Protein AF-A0A1X6NSR8-F1 (afdb_monomer_lite)

pLDDT: mean 77.4, std 18.25, range [34.88, 95.62]

Secondary structure (DSSP, 8-state):
----------TT--------GGGGTT--GGG-GGG---HHHHHHHHHHHHHHHHHHS-TTS-GGGS-HHHHHHHHHHHHHH-GGGGGSGGGHHHHHHHHHHHHHHHHHHHHHHHHHHHHHHHHHHHHHHHHHHHHHHHHHHHHHHHHHHHHHHHHHHHT--

Radius of gyration: 35.88 Å; chains: 1; bounding box: 73×30×136 Å

Structure (mmCIF, N/CA/C/O backbone):
data_AF-A0A1X6NSR8-F1
#
_entry.id   AF-A0A1X6NSR8-F1
#
loop_
_atom_site.group_PDB
_atom_site.id
_atom_site.type_symbol
_atom_site.label_atom_id
_atom_site.label_alt_id
_atom_site.label_comp_id
_atom_site.label_asym_id
_atom_site.label_entity_id
_atom_site.label_seq_id
_atom_site.pdbx_PDB_ins_code
_atom_site.Cartn_x
_atom_site.Cartn_y
_atom_site.Cartn_z
_atom_site.occupancy
_atom_site.B_iso_or_equiv
_atom_site.auth_seq_id
_atom_site.auth_comp_id
_atom_site.auth_asym_id
_atom_site.auth_atom_id
_atom_site.pdbx_PDB_model_num
ATOM 1 N N . MET A 1 1 ? -23.688 21.607 62.215 1.00 38.31 1 MET A N 1
ATOM 2 C CA . MET A 1 1 ? -23.676 20.188 61.795 1.00 38.31 1 MET A CA 1
ATOM 3 C C . MET A 1 1 ? -23.751 20.220 60.268 1.00 38.31 1 MET A C 1
ATOM 5 O O . MET A 1 1 ? -24.708 20.807 59.789 1.00 38.31 1 MET A O 1
ATOM 9 N N . VAL A 1 2 ? -22.688 19.951 59.486 1.00 43.34 2 VAL A N 1
ATOM 10 C CA . VAL A 1 2 ? -21.966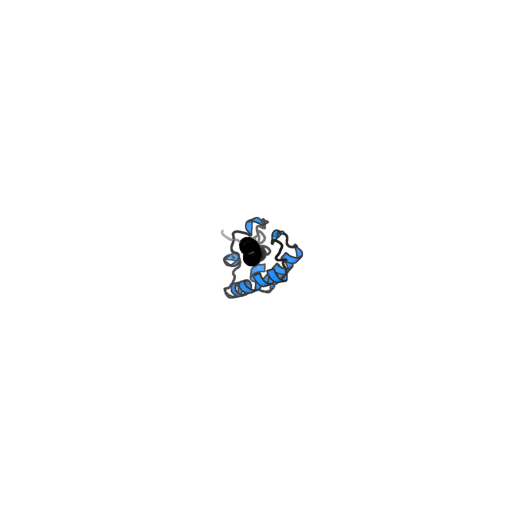 18.657 59.316 1.00 43.34 2 VAL A CA 1
ATOM 11 C C . VAL A 1 2 ? -23.009 17.604 58.890 1.00 43.34 2 VAL A C 1
ATOM 13 O O . VAL A 1 2 ? -23.914 17.370 59.681 1.00 43.34 2 VAL A O 1
ATOM 16 N N . ASP A 1 3 ? -23.045 16.988 57.703 1.00 38.78 3 ASP A N 1
ATOM 17 C CA . ASP A 1 3 ? -22.048 16.741 56.650 1.00 38.78 3 ASP A CA 1
ATOM 18 C C . ASP A 1 3 ? -22.717 16.169 55.369 1.00 38.78 3 ASP A C 1
ATOM 20 O O . ASP A 1 3 ? -23.846 15.691 55.431 1.00 38.78 3 ASP A O 1
ATOM 24 N N . ALA A 1 4 ? -21.935 16.153 54.273 1.00 44.69 4 ALA A N 1
ATOM 25 C CA . ALA A 1 4 ? -21.822 15.128 53.205 1.00 44.69 4 ALA A CA 1
ATOM 26 C C . ALA A 1 4 ? -23.043 14.788 52.304 1.00 44.69 4 ALA A C 1
ATOM 28 O O . ALA A 1 4 ? -24.069 14.314 52.765 1.00 44.69 4 ALA A O 1
ATOM 29 N N . ASN A 1 5 ? -23.011 15.060 50.989 1.00 43.47 5 ASN A N 1
ATOM 30 C CA . ASN A 1 5 ? -22.231 14.420 49.902 1.00 43.47 5 ASN A CA 1
ATOM 31 C C . ASN A 1 5 ? -22.894 13.146 49.336 1.00 43.47 5 ASN A C 1
ATOM 33 O O . ASN A 1 5 ? -22.962 12.142 50.033 1.00 43.47 5 ASN A O 1
ATOM 37 N N . ALA A 1 6 ? -23.272 13.176 48.051 1.00 40.41 6 ALA A N 1
ATOM 38 C CA . ALA A 1 6 ? -23.008 12.098 47.088 1.00 40.41 6 ALA A CA 1
ATOM 39 C C . ALA A 1 6 ? -23.461 12.509 45.674 1.00 40.41 6 ALA A C 1
ATOM 41 O O . ALA A 1 6 ? -24.634 12.424 45.330 1.00 40.41 6 ALA A O 1
ATOM 42 N N . ASN A 1 7 ? -22.490 12.966 44.882 1.00 43.22 7 ASN A N 1
ATOM 43 C CA . ASN A 1 7 ? -22.248 12.553 43.497 1.00 43.22 7 ASN A CA 1
ATOM 44 C C . ASN A 1 7 ? -23.451 12.078 42.668 1.00 43.22 7 ASN A C 1
ATOM 46 O O . ASN A 1 7 ? -23.770 10.892 42.676 1.00 43.22 7 ASN A O 1
ATOM 50 N N . ASP A 1 8 ? -23.941 12.955 41.793 1.00 38.03 8 ASP A N 1
ATOM 51 C CA . ASP A 1 8 ? -24.417 12.516 40.483 1.00 38.03 8 ASP A CA 1
ATOM 52 C C . ASP A 1 8 ? -23.350 12.911 39.454 1.00 38.03 8 ASP A C 1
ATOM 54 O O . ASP A 1 8 ? -23.309 14.019 38.913 1.00 38.03 8 ASP A O 1
ATOM 58 N N . VAL A 1 9 ? -22.366 12.022 39.296 1.00 41.62 9 VAL A N 1
ATOM 59 C CA . VAL A 1 9 ? -21.335 12.135 38.265 1.00 41.62 9 VAL A CA 1
ATOM 60 C C . VAL A 1 9 ? -22.036 11.906 36.934 1.00 41.62 9 VAL A C 1
ATOM 62 O O . VAL A 1 9 ? -22.338 10.776 36.560 1.00 41.62 9 VAL A O 1
ATOM 65 N N . ASN A 1 10 ? -22.298 13.002 36.227 1.00 38.25 10 ASN A N 1
ATOM 66 C CA . ASN A 1 10 ? -22.758 13.004 34.848 1.00 38.25 10 ASN A CA 1
ATOM 67 C C . ASN A 1 10 ? -21.732 12.267 33.963 1.00 38.25 10 ASN A C 1
ATOM 69 O O . ASN A 1 10 ? -20.770 12.855 33.468 1.00 38.25 10 ASN A O 1
ATOM 73 N N . ALA A 1 11 ? -21.942 10.964 33.785 1.00 40.12 11 ALA A N 1
ATOM 74 C CA . ALA A 1 11 ? -21.094 10.049 33.026 1.00 40.12 11 ALA A CA 1
ATOM 75 C C . ALA A 1 11 ? -21.185 10.229 31.497 1.00 40.12 11 ALA A C 1
ATOM 77 O O . ALA A 1 11 ? -20.728 9.366 30.755 1.00 40.12 11 ALA A O 1
ATOM 78 N N . ASN A 1 12 ? -21.748 11.339 31.009 1.00 38.78 12 ASN A N 1
ATOM 79 C CA . ASN A 1 12 ? -21.999 11.548 29.581 1.00 38.78 12 ASN A CA 1
ATOM 80 C C . ASN A 1 12 ? -21.182 12.674 28.944 1.00 38.78 12 ASN A C 1
ATOM 82 O O . ASN A 1 12 ? -21.456 13.043 27.805 1.00 38.78 12 ASN A O 1
ATOM 86 N N . ASN A 1 13 ? -20.144 13.193 29.605 1.00 36.25 13 ASN A N 1
ATOM 87 C CA . ASN A 1 13 ? -19.233 14.139 28.958 1.00 36.25 13 ASN A CA 1
ATOM 88 C C . ASN A 1 13 ? -18.067 13.423 28.256 1.00 36.25 13 ASN A C 1
ATOM 90 O O . ASN A 1 13 ? -16.895 13.694 28.516 1.00 36.25 13 ASN A O 1
ATOM 94 N N . VAL A 1 14 ? -18.389 12.482 27.364 1.00 42.56 14 VAL A N 1
ATOM 95 C CA . VAL A 1 14 ? -17.459 12.112 26.295 1.00 42.56 14 VAL A CA 1
ATOM 96 C C . VAL A 1 14 ? -17.573 13.244 25.283 1.00 42.56 14 VAL A C 1
ATOM 98 O O . VAL A 1 14 ? -18.547 13.323 24.539 1.00 42.56 14 VAL A O 1
ATOM 101 N N . ASN A 1 15 ? -16.630 14.184 25.334 1.00 34.88 15 ASN A N 1
ATOM 102 C CA . ASN A 1 15 ? -16.489 15.249 24.346 1.00 34.88 15 ASN A CA 1
ATOM 103 C C . ASN A 1 15 ? -16.251 14.609 22.970 1.00 34.88 15 ASN A C 1
ATOM 105 O O . ASN A 1 15 ? -15.116 14.366 22.576 1.00 34.88 15 ASN A O 1
ATOM 109 N N . ILE A 1 16 ? -17.327 14.310 22.242 1.00 41.81 16 ILE A N 1
ATOM 110 C CA . ILE A 1 16 ? -17.269 13.821 20.866 1.00 41.81 16 ILE A CA 1
ATOM 111 C C . ILE A 1 16 ? -16.853 15.007 19.995 1.00 41.81 16 ILE A C 1
ATOM 113 O O . ILE A 1 16 ? -17.683 15.799 19.548 1.00 41.81 16 ILE A O 1
ATOM 117 N N . VAL A 1 17 ? -15.549 15.151 19.771 1.00 38.47 17 VAL A N 1
ATOM 118 C CA . VAL A 1 17 ? -15.018 16.083 18.776 1.00 38.47 17 VAL A CA 1
ATOM 119 C C . VAL A 1 17 ? -14.880 15.324 17.455 1.00 38.47 17 VAL A C 1
ATOM 121 O O . VAL A 1 17 ? -14.137 14.343 17.395 1.00 38.47 17 VAL A O 1
ATOM 124 N N . PRO A 1 18 ? -15.552 15.738 16.366 1.00 41.50 18 PRO A N 1
ATOM 125 C CA . PRO A 1 18 ? -15.342 15.127 15.061 1.00 41.50 18 PRO A CA 1
ATOM 126 C C . PRO A 1 18 ? -13.924 15.461 14.570 1.00 41.50 18 PRO A C 1
ATOM 128 O O . PRO A 1 18 ? -13.664 16.559 14.076 1.00 41.50 18 PRO A O 1
ATOM 131 N N . ARG A 1 19 ? -12.980 14.523 14.732 1.00 53.59 19 ARG A N 1
ATOM 132 C CA . ARG A 1 19 ? -11.604 14.676 14.234 1.00 53.59 19 ARG A CA 1
ATOM 133 C C . ARG A 1 19 ? -11.594 14.572 12.709 1.00 53.59 19 ARG A C 1
ATOM 135 O O . ARG A 1 19 ? -12.075 13.606 12.119 1.00 53.59 19 ARG A O 1
ATOM 142 N N . THR A 1 20 ? -11.057 15.597 12.055 1.00 51.50 20 THR A N 1
ATOM 143 C CA . THR A 1 20 ? -10.921 15.669 10.596 1.00 51.50 20 THR A CA 1
ATOM 144 C C . THR A 1 20 ? -9.866 14.682 10.090 1.00 51.50 20 THR A C 1
ATOM 146 O O . THR A 1 20 ? -8.852 14.452 10.742 1.00 51.50 20 THR A O 1
ATOM 149 N N . HIS A 1 21 ? -10.057 14.145 8.877 1.00 51.69 21 HIS A N 1
ATOM 150 C CA . HIS A 1 21 ? -9.121 13.217 8.213 1.00 51.69 21 HIS A CA 1
ATOM 151 C C . HIS A 1 21 ? -7.661 13.712 8.138 1.00 51.69 21 HIS A C 1
ATOM 153 O O . HIS A 1 21 ? -6.759 12.897 7.966 1.00 51.69 21 HIS A O 1
ATOM 159 N N . ALA A 1 22 ? -7.426 15.021 8.275 1.00 47.66 22 ALA A N 1
ATOM 160 C CA . ALA A 1 22 ? -6.095 15.619 8.347 1.00 47.66 22 ALA A CA 1
ATOM 161 C C . ALA A 1 22 ? -5.304 15.209 9.604 1.00 47.66 22 ALA A C 1
ATOM 163 O O . ALA A 1 22 ? -4.085 15.244 9.577 1.00 47.66 22 ALA A O 1
ATOM 164 N N . GLN A 1 23 ? -5.966 14.787 10.686 1.00 52.56 23 GLN A N 1
ATOM 165 C CA . GLN A 1 23 ? -5.287 14.337 11.910 1.00 52.56 23 GLN A CA 1
ATOM 166 C C . GLN A 1 23 ? -4.775 12.889 11.826 1.00 52.56 23 GLN A C 1
ATOM 168 O O . GLN A 1 23 ? -4.084 12.430 12.728 1.00 52.56 23 GLN A O 1
ATOM 173 N N . LEU A 1 24 ? -5.081 12.160 10.745 1.00 59.09 24 LEU A N 1
ATOM 174 C CA . LEU A 1 24 ? -4.700 10.751 10.600 1.00 59.09 24 LEU A CA 1
ATOM 175 C C . LEU A 1 24 ? -3.228 10.543 10.186 1.00 59.09 24 LEU A C 1
ATOM 177 O O . LEU A 1 24 ? -2.780 9.400 10.103 1.00 59.09 24 LEU A O 1
ATOM 181 N N . THR A 1 25 ? -2.491 11.613 9.867 1.00 56.78 25 THR A N 1
ATOM 182 C CA . THR A 1 25 ? -1.151 11.535 9.260 1.00 56.78 25 THR A CA 1
ATOM 183 C C . THR A 1 25 ? 0.008 11.523 10.254 1.00 56.78 25 THR A C 1
ATOM 185 O O . THR A 1 25 ? 1.007 10.868 9.967 1.00 56.78 25 THR A O 1
ATOM 188 N N . ASP A 1 26 ? -0.114 12.175 11.414 1.00 60.06 26 ASP A N 1
ATOM 189 C CA . ASP A 1 26 ? 1.052 12.454 12.275 1.00 60.06 26 ASP A CA 1
ATOM 190 C C . ASP A 1 26 ? 1.077 11.665 13.597 1.00 60.06 26 ASP A C 1
ATOM 192 O O . ASP A 1 26 ? 2.133 11.514 14.213 1.00 60.06 26 ASP A O 1
ATOM 196 N N . GLU A 1 27 ? -0.052 11.096 14.026 1.00 64.38 27 GLU A N 1
ATOM 197 C CA . GLU A 1 27 ? -0.116 10.273 15.239 1.00 64.38 27 GLU A CA 1
ATOM 198 C C . GLU A 1 27 ? 0.125 8.792 14.913 1.00 64.38 27 GLU A C 1
ATOM 200 O O . GLU A 1 27 ? -0.550 8.206 14.064 1.00 64.38 27 GLU A O 1
ATOM 205 N N . LYS A 1 28 ? 1.072 8.155 15.616 1.00 71.50 28 LYS A N 1
ATOM 206 C CA . LYS A 1 28 ? 1.293 6.705 15.544 1.00 71.50 28 LYS A CA 1
ATOM 207 C C . LYS A 1 28 ? 0.290 5.980 16.446 1.00 71.50 28 LYS A C 1
ATOM 209 O O . LYS A 1 28 ? 0.466 5.988 17.666 1.00 71.50 28 LYS A O 1
ATOM 214 N N . PRO A 1 29 ? -0.718 5.283 15.892 1.00 71.62 29 PRO A N 1
ATOM 215 C CA . PRO A 1 29 ? -1.805 4.745 16.705 1.00 71.62 29 PRO A CA 1
ATOM 216 C C . PRO A 1 29 ? -1.308 3.692 17.698 1.00 71.62 29 PRO A C 1
ATOM 218 O O . PRO A 1 29 ? -1.687 3.720 18.860 1.00 71.62 29 PRO A O 1
ATOM 221 N N . CYS A 1 30 ? -0.379 2.824 17.284 1.00 69.44 30 CYS A N 1
ATOM 222 C CA . CYS A 1 30 ? 0.139 1.748 18.133 1.00 69.44 30 CYS A CA 1
ATOM 223 C C . CYS A 1 30 ? 0.950 2.219 19.352 1.00 69.44 30 CYS A C 1
ATOM 225 O O . CYS A 1 30 ? 1.170 1.434 20.266 1.00 69.44 30 CYS A O 1
ATOM 227 N N . GLU A 1 31 ? 1.410 3.471 19.358 1.00 71.56 31 GLU A N 1
ATOM 228 C CA . GLU A 1 31 ? 2.162 4.066 20.471 1.00 71.56 31 GLU A CA 1
ATOM 229 C C . GLU A 1 31 ? 1.241 4.880 21.402 1.00 71.56 31 GLU A C 1
ATOM 231 O O . GLU A 1 31 ? 1.692 5.397 22.421 1.00 71.56 31 GLU A O 1
ATOM 236 N N . CYS A 1 32 ? -0.057 4.981 21.081 1.00 73.25 32 CYS A N 1
ATOM 237 C CA . CYS A 1 32 ? -1.025 5.740 21.860 1.00 73.25 32 CYS A CA 1
ATOM 238 C C . CYS A 1 32 ? -1.368 5.011 23.177 1.00 73.25 32 CYS A C 1
ATOM 240 O O . CYS A 1 32 ? -1.983 3.938 23.139 1.00 73.25 32 CYS A O 1
ATOM 242 N N . PRO A 1 33 ? -1.076 5.604 24.354 1.00 69.06 33 PRO A N 1
ATOM 243 C CA . PRO A 1 33 ? -1.374 4.983 25.649 1.00 69.06 33 PRO A CA 1
ATOM 244 C C . PRO A 1 33 ? -2.870 4.718 25.873 1.00 69.06 33 PRO A C 1
ATOM 246 O O . PRO A 1 33 ? -3.238 3.829 26.641 1.00 69.06 33 PRO A O 1
ATOM 249 N N . LEU A 1 34 ? -3.739 5.471 25.189 1.00 72.12 34 LEU A N 1
ATOM 250 C CA . LEU A 1 34 ? -5.195 5.354 25.296 1.00 72.12 34 LEU A CA 1
ATOM 251 C C . LEU A 1 34 ? -5.733 4.052 24.696 1.00 72.12 34 LEU A C 1
ATOM 253 O O . LEU A 1 34 ? -6.750 3.552 25.166 1.00 72.12 34 LEU A O 1
ATOM 257 N N . LEU A 1 35 ? -5.044 3.477 23.706 1.00 74.12 35 LEU A N 1
ATOM 258 C CA . LEU A 1 35 ? -5.463 2.217 23.085 1.00 74.12 35 LEU A CA 1
ATOM 259 C C . LEU A 1 35 ? -5.129 0.993 23.944 1.00 74.12 35 LEU A C 1
ATOM 261 O O . LEU A 1 35 ? -5.623 -0.092 23.654 1.00 74.12 35 LEU A O 1
ATOM 265 N N . ARG A 1 36 ? -4.290 1.157 24.982 1.00 79.38 36 ARG A N 1
ATOM 266 C CA . ARG A 1 36 ? -3.838 0.086 25.892 1.00 79.38 36 ARG A CA 1
ATOM 267 C C . ARG A 1 36 ? -3.435 -1.201 25.155 1.00 79.38 36 ARG A C 1
ATOM 269 O O . ARG A 1 36 ? -3.731 -2.301 25.616 1.00 79.38 36 ARG A O 1
ATOM 276 N N . LEU A 1 37 ? -2.771 -1.059 24.007 1.00 83.25 37 LEU A N 1
ATOM 277 C CA . LEU A 1 37 ? -2.361 -2.194 23.185 1.00 83.25 37 LEU A CA 1
ATOM 278 C C . LEU A 1 37 ? -1.250 -2.973 23.879 1.00 83.25 37 LEU A C 1
ATOM 280 O O . LEU A 1 37 ? -0.249 -2.406 24.324 1.00 83.25 37 LEU A O 1
ATOM 284 N N . THR A 1 38 ? -1.415 -4.287 23.939 1.00 88.50 38 THR A N 1
ATOM 285 C CA . THR A 1 38 ? -0.370 -5.185 24.416 1.00 88.50 38 THR A CA 1
ATOM 286 C C . THR A 1 38 ? 0.665 -5.436 23.313 1.00 88.50 38 THR A C 1
ATOM 288 O O . THR A 1 38 ? 0.374 -5.273 22.123 1.00 88.50 38 THR A O 1
ATOM 291 N N . PRO A 1 39 ? 1.879 -5.904 23.655 1.00 88.06 39 PRO A N 1
ATOM 292 C CA . PRO A 1 39 ? 2.852 -6.331 22.648 1.00 88.06 39 PRO A CA 1
ATOM 293 C C . PRO A 1 39 ? 2.311 -7.412 21.697 1.00 88.06 39 PRO A C 1
ATOM 295 O O . PRO A 1 39 ? 2.679 -7.440 20.522 1.00 88.06 39 PRO A O 1
ATOM 298 N N . ALA A 1 40 ? 1.418 -8.280 22.186 1.00 89.50 40 ALA A N 1
ATOM 299 C CA . ALA A 1 40 ? 0.761 -9.297 21.370 1.00 89.50 40 ALA A CA 1
ATOM 300 C C . ALA A 1 40 ? -0.182 -8.665 20.334 1.00 89.50 40 ALA A C 1
ATOM 302 O O . ALA A 1 40 ? -0.125 -9.033 19.160 1.00 89.50 40 ALA A O 1
ATOM 303 N N . ASP A 1 41 ? -0.969 -7.664 20.734 1.00 89.12 41 ASP A N 1
ATOM 304 C CA . ASP A 1 41 ? -1.852 -6.924 19.825 1.00 89.12 41 ASP A CA 1
ATOM 305 C C . ASP A 1 41 ? -1.052 -6.244 18.712 1.00 89.12 41 ASP A C 1
ATOM 307 O O . ASP A 1 41 ? -1.388 -6.352 17.534 1.00 89.12 41 ASP A O 1
ATOM 311 N N . VAL A 1 42 ? 0.064 -5.599 19.063 1.00 88.62 42 VAL A N 1
ATOM 312 C CA . VAL A 1 42 ? 0.948 -4.953 18.082 1.00 88.62 42 VAL A CA 1
ATOM 313 C C . VAL A 1 42 ? 1.503 -5.973 17.085 1.00 88.62 42 VAL A C 1
ATOM 315 O O . VAL A 1 42 ? 1.521 -5.704 15.883 1.00 88.62 42 VAL A O 1
ATOM 318 N N . ALA A 1 43 ? 1.909 -7.157 17.550 1.00 90.44 43 ALA A N 1
ATOM 319 C CA . ALA A 1 43 ? 2.391 -8.224 16.676 1.00 90.44 43 ALA A CA 1
ATOM 320 C C . ALA A 1 43 ? 1.300 -8.739 15.717 1.00 90.44 43 ALA A C 1
ATOM 322 O O . ALA A 1 43 ? 1.592 -9.036 14.554 1.00 90.44 43 ALA A O 1
ATOM 323 N N . VAL A 1 44 ? 0.043 -8.815 16.172 1.00 92.19 44 VAL A N 1
ATOM 324 C CA . VAL A 1 44 ? -1.109 -9.148 15.319 1.00 92.19 44 VAL A CA 1
ATOM 325 C C . VAL A 1 44 ? -1.336 -8.051 14.279 1.00 92.19 44 VAL A C 1
ATOM 327 O O . VAL A 1 44 ? -1.435 -8.355 13.090 1.00 92.19 44 VAL A O 1
ATOM 330 N N . LEU A 1 45 ? -1.338 -6.777 14.681 1.00 90.62 45 LEU A N 1
ATOM 331 C CA . LEU A 1 45 ? -1.562 -5.644 13.774 1.00 90.62 45 LEU A CA 1
ATOM 332 C C . LEU A 1 45 ? -0.482 -5.514 12.701 1.00 90.62 45 LEU A C 1
ATOM 334 O O . LEU A 1 45 ? -0.809 -5.254 11.544 1.00 90.62 45 LEU A O 1
ATOM 338 N N . GLN A 1 46 ? 0.788 -5.740 13.046 1.00 89.88 46 GLN A N 1
ATOM 339 C CA . GLN A 1 46 ? 1.891 -5.708 12.078 1.00 89.88 46 GLN A CA 1
ATOM 340 C C . GLN A 1 46 ? 1.687 -6.688 10.916 1.00 89.88 46 GLN A C 1
ATOM 342 O O . GLN A 1 46 ? 2.111 -6.404 9.796 1.00 89.88 46 GLN A O 1
ATOM 347 N N . LYS A 1 47 ? 1.023 -7.820 11.171 1.00 90.56 47 LYS A N 1
ATOM 348 C CA . LYS A 1 47 ? 0.686 -8.816 10.148 1.00 90.56 47 LYS A CA 1
ATOM 349 C C . LYS A 1 47 ? -0.645 -8.501 9.469 1.00 90.56 47 LYS A C 1
ATOM 351 O O . LYS A 1 47 ? -0.725 -8.487 8.247 1.00 90.56 47 LYS A O 1
ATOM 356 N N . ALA A 1 48 ? -1.672 -8.199 10.258 1.00 92.06 48 ALA A N 1
ATOM 357 C CA . ALA A 1 48 ? -3.031 -8.042 9.766 1.00 92.06 48 ALA A CA 1
ATOM 358 C C . ALA A 1 48 ? -3.221 -6.778 8.919 1.00 92.06 48 ALA A C 1
ATOM 360 O O . ALA A 1 48 ? -3.889 -6.839 7.893 1.00 92.06 48 ALA A O 1
ATOM 361 N N . VAL A 1 49 ? -2.643 -5.635 9.305 1.00 92.88 49 VAL A N 1
ATOM 362 C CA . VAL A 1 49 ? -2.892 -4.351 8.623 1.00 92.88 49 VAL A CA 1
ATOM 363 C C . VAL A 1 49 ? -2.486 -4.392 7.142 1.00 92.88 49 VAL A C 1
ATOM 365 O O . VAL A 1 49 ? -3.317 -4.035 6.304 1.00 92.88 49 VAL A O 1
ATOM 368 N N . PRO A 1 50 ? -1.269 -4.834 6.760 1.00 91.00 50 PRO A N 1
ATOM 369 C CA . PRO A 1 50 ? -0.915 -4.980 5.348 1.00 91.00 50 PRO A CA 1
ATOM 370 C C . PRO A 1 50 ? -1.831 -5.947 4.591 1.00 91.00 50 PRO A C 1
ATOM 372 O O . PRO A 1 50 ? -2.171 -5.679 3.439 1.00 91.00 50 PRO A O 1
ATOM 375 N N . ASP A 1 51 ? -2.244 -7.043 5.226 1.00 92.50 51 ASP A N 1
ATOM 376 C CA . ASP A 1 51 ? -3.103 -8.048 4.600 1.00 92.50 51 ASP A CA 1
ATOM 377 C C . ASP A 1 51 ? -4.515 -7.511 4.361 1.00 92.50 51 ASP A C 1
ATOM 379 O O . ASP A 1 51 ? -5.042 -7.664 3.261 1.00 92.50 51 ASP A O 1
ATOM 383 N N . GLN A 1 52 ? -5.090 -6.785 5.326 1.00 93.56 52 GLN A N 1
ATOM 384 C CA . GLN A 1 52 ? -6.381 -6.115 5.148 1.00 93.56 52 GLN A CA 1
ATOM 385 C C . GLN A 1 52 ? -6.326 -5.083 4.017 1.00 93.56 52 GLN A C 1
ATOM 387 O O . GLN A 1 52 ? -7.252 -5.005 3.210 1.00 93.56 52 GLN A O 1
ATOM 392 N N . VAL A 1 53 ? -5.228 -4.325 3.903 1.00 92.00 53 VAL A N 1
ATOM 393 C CA . VAL A 1 53 ? -5.046 -3.380 2.791 1.00 92.00 53 VAL A CA 1
ATOM 394 C C . VAL A 1 53 ? -4.968 -4.115 1.453 1.00 92.00 53 VAL A C 1
ATOM 396 O O . VAL A 1 53 ? -5.649 -3.717 0.516 1.00 92.00 53 VAL A O 1
ATOM 399 N N . LYS A 1 54 ? -4.193 -5.198 1.345 1.00 91.50 54 LYS A N 1
ATOM 400 C CA . LYS A 1 54 ? -4.081 -5.968 0.092 1.00 91.50 54 LYS A CA 1
ATOM 401 C C . LYS A 1 54 ? -5.378 -6.679 -0.292 1.00 91.50 54 LYS A C 1
ATOM 403 O O . LYS A 1 54 ? -5.658 -6.821 -1.477 1.00 91.50 54 LYS A O 1
ATOM 408 N N . LEU A 1 55 ? -6.139 -7.146 0.695 1.00 93.69 55 LEU A N 1
ATOM 409 C CA . LEU A 1 55 ? -7.375 -7.892 0.482 1.00 93.69 55 LEU A CA 1
ATOM 410 C C . LEU A 1 55 ? -8.527 -6.979 0.060 1.00 93.69 55 LEU A C 1
ATOM 412 O O . LEU A 1 55 ? -9.324 -7.336 -0.805 1.00 93.69 55 LEU A O 1
ATOM 416 N N . HIS A 1 56 ? -8.641 -5.817 0.701 1.00 91.56 56 HIS A N 1
ATOM 417 C CA . HIS A 1 56 ? -9.803 -4.955 0.541 1.00 91.56 56 HIS A CA 1
ATOM 418 C C . HIS A 1 56 ? -9.554 -3.770 -0.388 1.00 91.56 56 HIS A C 1
ATOM 420 O O . HIS A 1 56 ? -10.483 -3.338 -1.070 1.00 91.56 56 HIS A O 1
ATOM 426 N N . PHE A 1 57 ? -8.349 -3.195 -0.400 1.00 92.62 57 PHE A N 1
ATOM 427 C CA . PHE A 1 57 ? -8.114 -1.914 -1.063 1.00 92.62 57 PHE A CA 1
ATOM 428 C C . PHE A 1 57 ? -7.549 -2.123 -2.461 1.00 92.62 57 PHE A C 1
ATOM 430 O O . PHE A 1 57 ? -6.716 -2.991 -2.703 1.00 92.62 57 PHE A O 1
ATOM 437 N N . ASN A 1 58 ? -7.959 -1.258 -3.387 1.00 90.81 58 ASN A N 1
ATOM 438 C CA . ASN A 1 58 ? -7.306 -1.193 -4.687 1.00 90.81 58 ASN A CA 1
ATOM 439 C C . ASN A 1 58 ? -5.950 -0.485 -4.530 1.00 90.81 58 ASN A C 1
ATOM 441 O O . ASN A 1 58 ? -5.927 0.696 -4.177 1.00 90.81 58 ASN A O 1
ATOM 445 N N . SER A 1 59 ? -4.843 -1.175 -4.812 1.00 84.06 59 SER A N 1
ATOM 446 C CA . SER A 1 59 ? -3.483 -0.627 -4.703 1.00 84.06 59 SER A CA 1
ATOM 447 C C . SER A 1 59 ? -3.237 0.580 -5.615 1.00 84.06 59 SER A C 1
ATOM 449 O O . SER A 1 59 ? -2.444 1.453 -5.280 1.00 84.06 59 SER A O 1
ATOM 451 N N . GLU A 1 60 ? -3.969 0.726 -6.716 1.00 86.38 60 GLU A N 1
ATOM 452 C CA . GLU A 1 60 ? -3.829 1.871 -7.624 1.00 86.38 60 GLU A CA 1
ATOM 453 C C . GLU A 1 60 ? -4.477 3.154 -7.083 1.00 86.38 60 GLU A C 1
ATOM 455 O O . GLU A 1 60 ? -4.288 4.238 -7.636 1.00 86.38 60 GLU A O 1
ATOM 460 N N . ARG A 1 61 ? -5.270 3.057 -6.007 1.00 88.88 61 ARG A N 1
ATOM 461 C CA . ARG A 1 61 ? -6.033 4.185 -5.463 1.00 88.88 61 ARG A CA 1
ATOM 462 C C . ARG A 1 61 ? -5.555 4.568 -4.064 1.00 88.88 61 ARG A C 1
ATOM 464 O O . ARG A 1 61 ? -5.419 3.696 -3.206 1.00 88.88 61 ARG A O 1
ATOM 471 N N . PRO A 1 62 ? -5.370 5.873 -3.790 1.00 88.88 62 PRO A N 1
ATOM 472 C CA . PRO A 1 62 ? -5.017 6.322 -2.452 1.00 88.88 62 PRO A CA 1
ATOM 473 C C . PRO A 1 62 ? -6.158 6.052 -1.473 1.00 88.88 62 PRO A C 1
ATOM 475 O O . PRO A 1 62 ? -7.332 6.053 -1.861 1.00 88.88 62 PRO A O 1
ATOM 478 N N . PHE A 1 63 ? -5.814 5.897 -0.194 1.00 89.44 63 PHE A N 1
ATOM 479 C CA . PHE A 1 63 ? -6.756 5.622 0.890 1.00 89.44 63 PHE A CA 1
ATOM 480 C C . PHE A 1 63 ? -7.996 6.523 0.851 1.00 89.44 63 PHE A C 1
ATOM 482 O O . PHE A 1 63 ? -9.123 6.035 0.903 1.00 89.44 63 PHE A O 1
ATOM 489 N N . SER A 1 64 ? -7.822 7.837 0.683 1.00 87.12 64 SER A N 1
ATOM 490 C CA . SER A 1 64 ? -8.929 8.802 0.637 1.00 87.12 64 SER A CA 1
ATOM 491 C C . SER A 1 64 ? -9.975 8.470 -0.435 1.00 87.12 64 SER A C 1
ATOM 493 O O . SER A 1 64 ? -11.165 8.635 -0.173 1.00 87.12 64 SER A O 1
ATOM 495 N N . ARG A 1 65 ? -9.557 7.901 -1.573 1.00 90.81 65 ARG A N 1
ATOM 496 C CA . ARG A 1 65 ? -10.406 7.534 -2.720 1.00 90.81 65 ARG A CA 1
ATOM 497 C C . ARG A 1 65 ? -10.930 6.093 -2.688 1.00 90.81 65 ARG A C 1
ATOM 499 O O . ARG A 1 65 ? -11.625 5.685 -3.620 1.00 90.81 65 ARG A O 1
ATOM 506 N N . GLN A 1 66 ? -10.608 5.313 -1.655 1.00 90.44 66 GLN A N 1
ATOM 507 C CA . GLN A 1 66 ? -11.226 4.001 -1.446 1.00 90.44 66 GLN A CA 1
ATOM 508 C C . GLN A 1 66 ? -12.709 4.167 -1.093 1.00 90.44 66 GLN A C 1
ATOM 510 O O . GLN A 1 66 ? -13.101 5.153 -0.461 1.00 90.44 66 GLN A O 1
ATOM 515 N N . GLN A 1 67 ? -13.535 3.189 -1.470 1.00 91.19 67 GLN A N 1
ATOM 516 C CA . GLN A 1 67 ? -14.957 3.199 -1.126 1.00 91.19 67 GLN A CA 1
ATOM 517 C C . GLN A 1 67 ? -15.154 3.160 0.395 1.00 91.19 67 GLN A C 1
ATOM 519 O O . GLN A 1 67 ? -14.431 2.465 1.109 1.00 91.19 67 GLN A O 1
ATOM 524 N N . ALA A 1 68 ? -16.167 3.871 0.896 1.00 89.19 68 ALA A N 1
ATOM 525 C CA . ALA A 1 68 ? -16.470 3.904 2.327 1.00 89.19 68 ALA A CA 1
ATOM 526 C C . ALA A 1 68 ? -16.787 2.506 2.891 1.00 89.19 68 ALA A C 1
ATOM 528 O O . ALA A 1 68 ? -16.298 2.149 3.959 1.00 89.19 68 ALA A O 1
ATOM 529 N N . SER A 1 69 ? -17.524 1.684 2.136 1.00 91.56 69 SER A N 1
ATOM 530 C CA . SER A 1 69 ? -17.848 0.296 2.498 1.00 91.56 69 SER A CA 1
ATOM 531 C C . SER A 1 69 ? -16.604 -0.582 2.663 1.00 91.56 69 SER A C 1
ATOM 533 O O . SER A 1 69 ? -16.544 -1.426 3.551 1.00 91.56 69 SER A O 1
ATOM 535 N N . VAL A 1 70 ? -15.596 -0.368 1.820 1.00 91.50 70 VAL A N 1
ATOM 536 C CA . VAL A 1 70 ? -14.322 -1.089 1.846 1.00 91.50 70 VAL A CA 1
ATOM 537 C C . VAL A 1 70 ? -13.499 -0.685 3.069 1.00 91.50 70 VAL A C 1
ATOM 539 O O . VAL A 1 70 ? -12.992 -1.557 3.773 1.00 91.50 70 VAL A O 1
ATOM 542 N N . LYS A 1 71 ? -13.422 0.620 3.364 1.00 90.38 71 LYS A N 1
ATOM 543 C CA . LYS A 1 71 ? -12.771 1.128 4.583 1.00 90.38 71 LYS A CA 1
ATOM 544 C C . LYS A 1 71 ? -13.423 0.539 5.831 1.00 90.38 71 LYS A C 1
ATOM 546 O O . LYS A 1 71 ? -12.720 -0.015 6.663 1.00 90.38 71 LYS A O 1
ATOM 551 N N . ALA A 1 72 ? -14.755 0.580 5.910 1.00 90.69 72 ALA A N 1
ATOM 552 C CA . ALA A 1 72 ? -15.504 0.037 7.039 1.00 90.69 72 ALA A CA 1
ATOM 553 C C . ALA A 1 72 ? -15.249 -1.466 7.244 1.00 90.69 72 ALA A C 1
ATOM 555 O O . ALA A 1 72 ? 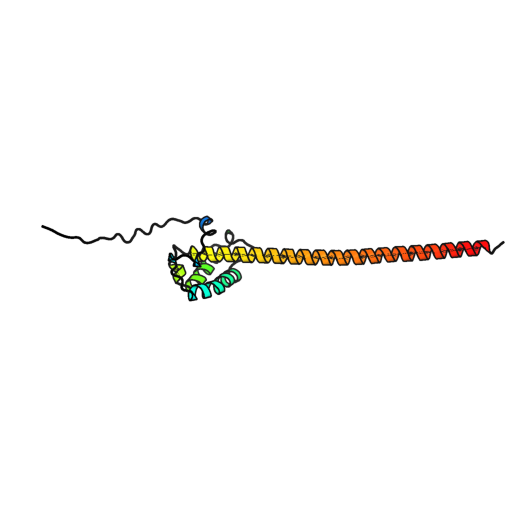-14.989 -1.889 8.363 1.00 90.69 72 ALA A O 1
ATOM 556 N N . LYS A 1 73 ? -15.249 -2.273 6.173 1.00 92.62 73 LYS A N 1
ATOM 557 C CA . LYS A 1 73 ? -14.950 -3.714 6.266 1.00 92.62 73 LYS A CA 1
ATOM 558 C C . LYS A 1 73 ? -13.542 -3.993 6.790 1.00 92.62 73 LYS A C 1
ATOM 560 O O . LYS A 1 73 ? -13.391 -4.812 7.689 1.00 92.62 73 LYS A O 1
ATOM 565 N N . ALA A 1 74 ? -12.534 -3.307 6.252 1.00 92.62 74 ALA A N 1
ATOM 566 C CA . ALA A 1 74 ? -11.150 -3.484 6.686 1.00 92.62 74 ALA A CA 1
ATOM 567 C C . ALA A 1 74 ? -10.951 -3.050 8.147 1.00 92.62 74 ALA A C 1
ATOM 569 O O . ALA A 1 74 ? -10.250 -3.716 8.903 1.00 92.62 74 ALA A O 1
ATOM 570 N N . THR A 1 75 ? -11.605 -1.963 8.553 1.00 91.25 75 THR A N 1
ATOM 571 C CA . THR A 1 75 ? -11.625 -1.499 9.941 1.00 91.25 75 THR A CA 1
ATOM 572 C C . THR A 1 75 ? -12.242 -2.542 10.873 1.00 91.25 75 THR A C 1
ATOM 574 O O . THR A 1 75 ? -11.592 -2.948 11.833 1.00 91.25 75 THR A O 1
ATOM 577 N N . LEU A 1 76 ? -13.441 -3.041 10.556 1.00 91.62 76 LEU A N 1
ATOM 578 C CA . LEU A 1 76 ? -14.115 -4.069 11.357 1.00 91.62 76 LEU A CA 1
ATOM 579 C C . LEU A 1 76 ? -13.280 -5.353 11.458 1.00 91.62 76 LEU A C 1
ATOM 581 O O . LEU A 1 76 ? -13.216 -5.972 12.517 1.00 91.62 76 LEU A O 1
ATOM 585 N N . ALA A 1 77 ? -12.595 -5.744 10.380 1.00 92.19 77 ALA A N 1
ATOM 586 C CA . ALA A 1 77 ? -11.703 -6.899 10.393 1.00 92.19 77 ALA A CA 1
ATOM 587 C C . ALA A 1 77 ? -10.525 -6.717 11.365 1.00 92.19 77 ALA A C 1
ATOM 589 O O . ALA A 1 77 ? -10.166 -7.656 12.075 1.00 92.19 77 ALA A O 1
ATOM 590 N N . LEU A 1 78 ? -9.937 -5.517 11.434 1.00 91.69 78 LEU A N 1
ATOM 591 C CA . LEU A 1 78 ? -8.884 -5.216 12.407 1.00 91.69 78 LEU A CA 1
ATOM 592 C C . LEU A 1 78 ? -9.406 -5.233 13.843 1.00 91.69 78 LEU A C 1
ATOM 594 O O . LEU A 1 78 ? -8.724 -5.742 14.726 1.00 91.69 78 LEU A O 1
ATOM 598 N N . GLU A 1 79 ? -10.611 -4.726 14.074 1.00 90.38 79 GLU A N 1
ATOM 599 C CA . GLU A 1 79 ? -11.232 -4.702 15.402 1.00 90.38 79 GLU A CA 1
ATOM 600 C C . GLU A 1 79 ? -11.623 -6.091 15.895 1.00 90.38 79 GLU A C 1
ATOM 602 O O . GLU A 1 79 ? -11.474 -6.390 17.075 1.00 90.38 79 GLU A O 1
ATOM 607 N N . HIS A 1 80 ? -12.052 -6.976 14.995 1.00 91.00 80 HIS A N 1
ATOM 608 C CA . HIS A 1 80 ? -12.292 -8.379 15.329 1.00 91.00 80 HIS A CA 1
ATOM 609 C C . HIS A 1 80 ? -11.010 -9.102 15.762 1.00 91.00 80 HIS A C 1
ATOM 611 O O . HIS A 1 80 ? -11.064 -9.993 16.606 1.00 91.00 80 HIS A O 1
ATOM 617 N N . LEU A 1 81 ? -9.861 -8.738 15.183 1.00 91.06 81 LEU A N 1
ATOM 618 C CA . LEU A 1 81 ? -8.564 -9.316 15.541 1.00 91.06 81 LEU A CA 1
ATOM 619 C C . LEU A 1 81 ? -7.979 -8.687 16.808 1.00 91.06 81 LEU A C 1
ATOM 621 O O . LEU A 1 81 ? -7.353 -9.384 17.602 1.00 91.06 81 LEU A O 1
ATOM 625 N N . VAL A 1 82 ? -8.176 -7.381 16.987 1.00 89.56 82 VAL A N 1
ATOM 626 C CA . VAL A 1 82 ? -7.682 -6.607 18.128 1.00 89.56 82 VAL A CA 1
ATOM 627 C C . VAL A 1 82 ? -8.817 -5.729 18.669 1.00 89.56 82 VAL A C 1
ATOM 629 O O . VAL A 1 82 ? -8.938 -4.560 18.288 1.00 89.56 82 VAL A O 1
ATOM 632 N N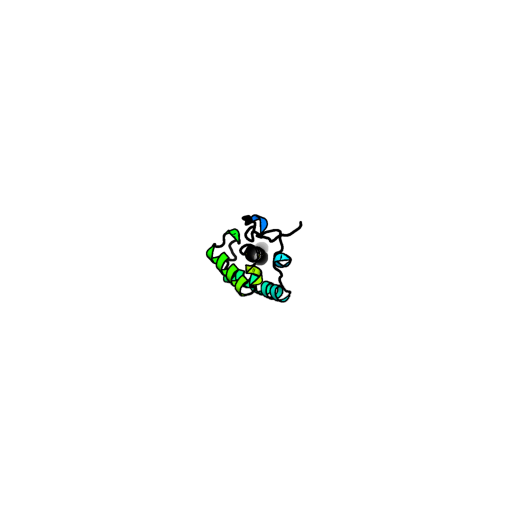 . PRO A 1 83 ? -9.635 -6.254 19.603 1.00 87.19 83 PRO A N 1
ATOM 633 C CA . PRO A 1 83 ? -10.792 -5.539 20.154 1.00 87.19 83 PRO A CA 1
ATOM 634 C C . PRO A 1 83 ? -10.440 -4.243 20.893 1.00 87.19 83 PRO A C 1
ATOM 636 O O . PRO A 1 83 ? -11.273 -3.347 21.032 1.00 87.19 83 PRO A O 1
ATOM 639 N N . ALA A 1 84 ? -9.193 -4.103 21.348 1.00 84.69 84 ALA A N 1
ATOM 640 C CA . ALA A 1 84 ? -8.687 -2.868 21.940 1.00 84.69 84 ALA A CA 1
ATOM 641 C C . ALA A 1 84 ? -8.780 -1.669 20.972 1.00 84.69 84 ALA A C 1
ATOM 643 O O . ALA A 1 84 ? -8.968 -0.538 21.415 1.00 84.69 84 ALA A O 1
ATOM 644 N N . LEU A 1 85 ? -8.746 -1.904 19.653 1.00 83.31 85 LEU A N 1
ATOM 645 C CA . LEU A 1 85 ? -8.920 -0.847 18.653 1.00 83.31 85 LEU A CA 1
ATOM 646 C C . LEU A 1 85 ? -10.346 -0.288 18.594 1.00 83.31 85 LEU A C 1
ATOM 648 O O . LEU A 1 85 ? -10.502 0.893 18.293 1.00 83.31 85 LEU A O 1
ATOM 652 N N . ALA A 1 86 ? -11.363 -1.086 18.933 1.00 79.25 86 ALA A N 1
ATOM 653 C CA . ALA A 1 86 ? -12.758 -0.640 18.935 1.00 79.25 86 ALA A CA 1
ATOM 654 C C . ALA A 1 86 ? -13.042 0.408 20.029 1.00 79.25 86 ALA A C 1
ATOM 656 O O . ALA A 1 86 ? -14.002 1.169 19.937 1.00 79.25 86 ALA A O 1
ATOM 657 N N . HIS A 1 87 ? -12.195 0.453 21.064 1.00 70.56 87 HIS A N 1
ATOM 658 C CA . HIS A 1 87 ? -12.306 1.392 22.183 1.00 70.56 87 HIS A CA 1
ATOM 659 C C . HIS A 1 87 ? -11.699 2.769 21.872 1.00 70.56 87 HIS A C 1
ATOM 661 O O . HIS A 1 87 ? -11.937 3.726 22.607 1.00 70.56 87 HIS A O 1
ATOM 667 N N . ALA A 1 88 ? -10.918 2.886 20.794 1.00 66.38 88 ALA A N 1
ATOM 668 C CA . ALA A 1 88 ? -10.480 4.175 20.270 1.00 66.38 88 ALA A CA 1
ATOM 669 C C . ALA A 1 88 ? -11.706 4.983 19.823 1.00 66.38 88 ALA A C 1
ATOM 671 O O . ALA A 1 88 ? -12.592 4.381 19.224 1.00 66.38 88 ALA A O 1
ATOM 672 N N . GLU A 1 89 ? -11.743 6.309 20.044 1.00 62.00 89 GLU A N 1
ATOM 673 C CA . GLU A 1 89 ? -12.823 7.212 19.581 1.00 62.00 89 GLU A CA 1
ATOM 674 C C . GLU A 1 89 ? -13.275 6.890 18.141 1.00 62.00 89 GLU A C 1
ATOM 676 O O . GLU A 1 89 ? -12.699 7.330 17.152 1.00 62.00 89 GLU A O 1
ATOM 681 N N . HIS A 1 90 ? -14.292 6.045 18.024 1.00 62.50 90 HIS A N 1
ATOM 682 C CA . HIS A 1 90 ? -14.831 5.510 16.782 1.00 62.50 90 HIS A CA 1
ATOM 683 C C . HIS A 1 90 ? -13.794 5.266 15.664 1.00 62.50 90 HIS A C 1
ATOM 685 O O . HIS A 1 90 ? -13.814 5.924 14.623 1.00 62.50 90 HIS A O 1
ATOM 691 N N . HIS A 1 91 ? -12.983 4.216 15.826 1.00 73.88 91 HIS A N 1
ATOM 692 C CA . HIS A 1 91 ? -12.229 3.561 14.744 1.00 73.88 91 HIS A CA 1
ATOM 693 C C . HIS A 1 91 ? -11.072 4.379 14.130 1.00 73.88 91 HIS A C 1
ATOM 695 O O . HIS A 1 91 ? -10.431 3.927 13.173 1.00 73.88 91 HIS A O 1
ATOM 701 N N . TRP A 1 92 ? -10.769 5.574 14.658 1.00 82.31 92 TRP A N 1
ATOM 702 C CA . TRP A 1 92 ? -9.737 6.460 14.099 1.00 82.31 92 TRP A CA 1
ATOM 703 C C . TRP A 1 92 ? -8.374 5.764 13.994 1.00 82.31 92 TRP A C 1
ATOM 705 O O . TRP A 1 92 ? -7.707 5.864 12.966 1.00 82.31 92 TRP A O 1
ATOM 715 N N . ALA A 1 93 ? -7.998 4.992 15.018 1.00 86.06 93 ALA A N 1
ATOM 716 C CA . ALA A 1 93 ? -6.720 4.295 15.080 1.00 86.06 93 ALA A CA 1
ATOM 717 C C . ALA A 1 93 ? -6.589 3.268 13.948 1.00 86.06 93 ALA A C 1
ATOM 719 O O . ALA A 1 93 ? -5.583 3.245 13.238 1.00 86.06 93 ALA A O 1
ATOM 720 N N . ALA A 1 94 ? -7.634 2.467 13.725 1.00 88.75 94 ALA A N 1
ATOM 721 C CA . ALA A 1 94 ? -7.680 1.511 12.626 1.00 88.75 94 ALA A CA 1
ATOM 722 C C . ALA A 1 94 ? -7.600 2.219 11.261 1.00 88.75 94 ALA A C 1
ATOM 724 O O . ALA A 1 94 ? -6.848 1.791 10.384 1.00 88.75 94 ALA A O 1
ATOM 725 N N . LEU A 1 95 ? -8.303 3.345 11.093 1.00 89.12 95 LEU A N 1
ATOM 726 C CA . LEU A 1 95 ? -8.256 4.138 9.861 1.00 89.12 95 LEU A CA 1
ATOM 727 C C . LEU A 1 95 ? -6.864 4.735 9.597 1.00 89.12 95 LEU A C 1
ATOM 729 O O . LEU A 1 95 ? -6.399 4.669 8.459 1.00 89.12 95 LEU A O 1
ATOM 733 N N . CYS A 1 96 ? -6.175 5.256 10.617 1.00 86.25 96 CYS A N 1
ATOM 734 C CA . CYS A 1 96 ? -4.787 5.720 10.503 1.00 86.25 96 CYS A CA 1
ATOM 735 C C . CYS A 1 96 ? -3.856 4.598 10.031 1.00 86.25 96 CYS A C 1
ATOM 737 O O . CYS A 1 96 ? -3.085 4.778 9.087 1.00 86.25 96 CYS A O 1
ATOM 739 N N . LEU A 1 97 ? -3.943 3.422 10.665 1.00 89.62 97 LEU A N 1
ATOM 740 C CA . LEU A 1 97 ? -3.100 2.270 10.331 1.00 89.62 97 LEU A CA 1
ATOM 741 C C . LEU A 1 97 ? -3.310 1.821 8.881 1.00 89.62 97 LEU A C 1
ATOM 743 O O . LEU A 1 97 ? -2.342 1.628 8.140 1.00 89.62 97 LEU A O 1
ATOM 747 N N . LEU A 1 98 ? -4.570 1.707 8.459 1.00 91.44 98 LEU A N 1
ATOM 748 C CA . LEU A 1 98 ? -4.933 1.340 7.092 1.00 91.44 98 LEU A CA 1
ATOM 749 C C . LEU A 1 98 ? -4.474 2.395 6.075 1.00 91.44 98 LEU A C 1
ATOM 751 O O . LEU A 1 98 ? -3.962 2.036 5.014 1.00 91.44 98 LEU A O 1
ATOM 755 N N . SER A 1 99 ? -4.611 3.683 6.401 1.00 90.75 99 SER A N 1
ATOM 756 C CA . SER A 1 99 ? -4.171 4.792 5.548 1.00 90.75 99 SER A CA 1
ATOM 757 C C . SER A 1 99 ? -2.658 4.783 5.332 1.00 90.75 99 SER A C 1
ATOM 759 O O . SER A 1 99 ? -2.193 4.773 4.190 1.00 90.75 99 SER A O 1
ATOM 761 N N . ASN A 1 100 ? -1.884 4.707 6.417 1.00 89.50 100 ASN A N 1
ATOM 762 C CA . ASN A 1 100 ? -0.422 4.717 6.358 1.00 89.50 100 ASN A CA 1
ATOM 763 C C . ASN A 1 100 ? 0.126 3.486 5.631 1.00 89.50 100 ASN A C 1
ATOM 765 O O . ASN A 1 100 ? 1.033 3.593 4.804 1.00 89.50 100 ASN A O 1
ATOM 769 N N . SER A 1 101 ? -0.450 2.312 5.895 1.00 91.31 101 SER A N 1
ATOM 770 C CA . SER A 1 101 ? -0.047 1.081 5.218 1.00 91.31 101 SER A CA 1
ATOM 771 C C . SER A 1 101 ? -0.375 1.117 3.722 1.00 91.31 101 SER A C 1
ATOM 773 O O . SER A 1 101 ? 0.475 0.770 2.901 1.00 91.31 101 SER A O 1
ATOM 775 N N . ASN A 1 102 ? -1.551 1.633 3.339 1.00 92.56 102 ASN A N 1
ATOM 776 C CA . ASN A 1 102 ? -1.893 1.849 1.933 1.00 92.56 102 ASN A CA 1
ATOM 777 C C . ASN A 1 102 ? -0.890 2.782 1.247 1.00 92.56 102 ASN A C 1
ATOM 779 O O . ASN A 1 102 ? -0.329 2.398 0.226 1.00 92.56 102 ASN A O 1
ATOM 783 N N . HIS A 1 103 ? -0.592 3.941 1.836 1.00 90.19 103 HIS A N 1
ATOM 784 C CA . HIS A 1 103 ? 0.387 4.873 1.275 1.00 90.19 103 HIS A CA 1
ATOM 785 C C . HIS A 1 103 ? 1.769 4.227 1.070 1.00 90.19 103 HIS A C 1
ATOM 787 O O . HIS A 1 103 ? 2.377 4.372 0.009 1.00 90.19 103 HIS A O 1
ATOM 793 N N . ASN A 1 104 ? 2.246 3.455 2.051 1.00 90.00 104 ASN A N 1
ATOM 794 C CA . ASN A 1 104 ? 3.533 2.764 1.962 1.00 90.00 104 ASN A CA 1
ATOM 795 C C . ASN A 1 104 ? 3.566 1.701 0.858 1.00 90.00 104 ASN A C 1
ATOM 797 O O . ASN A 1 104 ? 4.567 1.593 0.145 1.00 90.00 104 ASN A O 1
ATOM 801 N N . ILE A 1 105 ? 2.489 0.927 0.707 1.00 90.38 105 ILE A N 1
ATOM 802 C CA . ILE A 1 105 ? 2.370 -0.074 -0.360 1.00 90.38 105 ILE A CA 1
ATOM 803 C C . ILE A 1 105 ? 2.389 0.619 -1.724 1.00 90.38 105 ILE A C 1
ATOM 805 O O . ILE A 1 105 ? 3.197 0.248 -2.572 1.00 90.38 105 ILE A O 1
ATOM 809 N N . GLN A 1 106 ? 1.601 1.684 -1.898 1.00 91.88 106 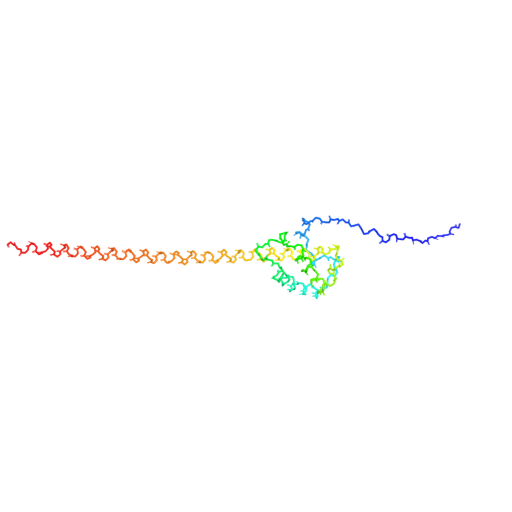GLN A N 1
ATOM 810 C CA . GLN A 1 106 ? 1.581 2.463 -3.138 1.00 91.88 106 GLN A CA 1
ATOM 811 C C . GLN A 1 106 ? 2.962 3.009 -3.500 1.00 91.88 106 GLN A C 1
ATOM 813 O O . GLN A 1 106 ? 3.448 2.811 -4.611 1.00 91.88 106 GLN A O 1
ATOM 818 N N . ALA A 1 107 ? 3.640 3.639 -2.540 1.00 90.81 107 ALA A N 1
ATOM 819 C CA . ALA A 1 107 ? 4.975 4.176 -2.760 1.00 90.81 107 ALA A CA 1
ATOM 820 C C . ALA A 1 107 ? 5.988 3.078 -3.135 1.00 90.81 107 ALA A C 1
ATOM 822 O O . ALA A 1 107 ? 6.922 3.326 -3.905 1.00 90.81 107 ALA A O 1
ATOM 823 N N . ASN A 1 108 ? 5.839 1.863 -2.598 1.00 91.50 108 ASN A N 1
ATOM 824 C CA . ASN A 1 108 ? 6.690 0.734 -2.960 1.00 91.50 108 ASN A CA 1
ATOM 825 C C . ASN A 1 108 ? 6.407 0.237 -4.383 1.00 91.50 108 ASN A C 1
ATOM 827 O O . ASN A 1 108 ? 7.353 0.064 -5.157 1.00 91.50 108 ASN A O 1
ATOM 831 N N . ASP A 1 109 ? 5.132 0.081 -4.735 1.00 90.94 109 ASP A N 1
ATOM 832 C CA . ASP A 1 109 ? 4.692 -0.344 -6.064 1.00 90.94 109 ASP A CA 1
ATOM 833 C C . ASP A 1 109 ? 5.145 0.648 -7.142 1.00 90.94 109 ASP A C 1
ATOM 835 O O . ASP A 1 109 ? 5.719 0.240 -8.155 1.00 90.94 109 ASP A O 1
ATOM 839 N N . ASP A 1 110 ? 5.027 1.953 -6.886 1.00 91.25 110 ASP A N 1
ATOM 840 C CA . ASP A 1 110 ? 5.522 3.004 -7.780 1.00 91.25 110 ASP A CA 1
ATOM 841 C C . ASP A 1 110 ? 7.041 2.923 -7.965 1.00 91.25 110 ASP A C 1
ATOM 843 O O . ASP A 1 110 ? 7.557 2.982 -9.085 1.00 91.25 110 ASP A O 1
ATOM 847 N N . ARG A 1 111 ? 7.795 2.732 -6.874 1.00 93.12 111 ARG A N 1
ATOM 848 C CA . ARG A 1 111 ? 9.254 2.534 -6.946 1.00 93.12 111 ARG A CA 1
ATOM 849 C C . ARG A 1 111 ? 9.616 1.264 -7.708 1.00 93.12 111 ARG A C 1
ATOM 851 O O . ARG A 1 111 ? 10.660 1.230 -8.365 1.00 93.12 111 ARG A O 1
ATOM 858 N N . ARG A 1 112 ? 8.816 0.203 -7.589 1.00 93.69 112 ARG A N 1
ATOM 859 C CA . ARG A 1 112 ? 9.020 -1.054 -8.314 1.00 93.69 112 ARG A CA 1
ATOM 860 C C . ARG A 1 112 ? 8.775 -0.855 -9.805 1.00 93.69 112 ARG A C 1
ATOM 862 O O . ARG A 1 112 ? 9.634 -1.248 -10.591 1.00 93.69 112 ARG A O 1
ATOM 869 N N . ARG A 1 113 ? 7.678 -0.189 -10.174 1.00 92.69 113 ARG A N 1
ATOM 870 C CA . ARG A 1 113 ? 7.340 0.147 -11.562 1.00 92.69 113 ARG A CA 1
ATOM 871 C C . ARG A 1 113 ? 8.440 0.987 -12.210 1.00 92.69 113 ARG A C 1
ATOM 873 O O . ARG A 1 113 ? 8.991 0.576 -13.224 1.00 92.69 113 ARG A O 1
ATOM 880 N N . ARG A 1 114 ? 8.883 2.063 -11.549 1.00 94.38 114 ARG A N 1
ATOM 881 C CA . ARG A 1 114 ? 10.002 2.898 -12.029 1.00 94.38 114 ARG A CA 1
ATOM 882 C C . ARG A 1 114 ? 11.286 2.097 -12.238 1.00 94.38 114 ARG A C 1
ATOM 884 O O . ARG A 1 114 ? 11.979 2.269 -13.232 1.00 94.38 114 ARG A O 1
ATOM 891 N N . ARG A 1 115 ? 11.618 1.183 -11.317 1.00 95.19 115 ARG A N 1
ATOM 892 C CA . ARG A 1 115 ? 12.792 0.306 -11.473 1.00 95.19 115 ARG A CA 1
ATOM 893 C C . ARG A 1 115 ? 12.663 -0.640 -12.667 1.00 95.19 115 ARG A C 1
ATOM 895 O O . ARG A 1 115 ? 13.669 -0.923 -13.310 1.00 95.19 115 ARG A O 1
ATOM 902 N N . GLN A 1 116 ? 11.464 -1.137 -12.955 1.00 95.31 116 GLN A N 1
ATOM 903 C CA . GLN A 1 116 ? 11.210 -1.972 -14.131 1.00 95.31 116 GLN A CA 1
ATOM 904 C C . GLN A 1 116 ? 11.318 -1.164 -15.425 1.00 95.31 116 GLN A C 1
ATOM 906 O O . GLN A 1 116 ? 11.976 -1.617 -16.355 1.00 95.31 116 GLN A O 1
ATOM 911 N N . GLU A 1 117 ? 10.758 0.045 -15.459 1.00 95.12 117 GLU A N 1
ATOM 912 C CA . GLU A 1 117 ? 10.867 0.966 -16.598 1.00 95.12 117 GLU A CA 1
ATOM 913 C C . GLU A 1 117 ? 12.328 1.302 -16.912 1.00 95.12 117 GLU A C 1
ATOM 915 O O . GLU A 1 117 ? 12.742 1.213 -18.063 1.00 95.12 117 GLU A O 1
ATOM 920 N N . LEU A 1 118 ? 13.141 1.593 -15.889 1.00 95.38 118 LEU A N 1
ATOM 921 C CA . LEU A 1 118 ? 14.572 1.857 -16.064 1.00 95.38 118 LEU A CA 1
ATOM 922 C C . LEU A 1 118 ? 15.339 0.647 -16.610 1.00 95.38 118 LEU A C 1
ATOM 924 O O . LEU A 1 118 ? 16.213 0.808 -17.459 1.00 95.38 118 LEU A O 1
ATOM 928 N N . ARG A 1 119 ? 15.023 -0.567 -16.140 1.00 94.38 119 ARG A N 1
ATOM 929 C CA . ARG A 1 119 ? 15.637 -1.797 -16.667 1.00 94.38 119 ARG A CA 1
ATOM 930 C C . ARG A 1 119 ? 15.262 -2.018 -18.125 1.00 94.38 119 ARG A C 1
ATOM 932 O O . ARG A 1 119 ? 16.149 -2.241 -18.939 1.00 94.38 119 ARG A O 1
ATOM 939 N N . LYS A 1 120 ? 13.976 -1.878 -18.447 1.00 95.12 120 LYS A N 1
ATOM 940 C CA . LYS A 1 120 ? 13.477 -2.012 -19.813 1.00 95.12 120 LYS A CA 1
ATOM 941 C C . LYS A 1 120 ? 14.124 -0.983 -20.741 1.00 95.12 120 LYS A C 1
ATOM 943 O O . LYS A 1 120 ? 14.631 -1.354 -21.786 1.00 95.12 120 LYS A O 1
ATOM 948 N N . ALA A 1 121 ? 14.218 0.279 -20.321 1.00 94.88 121 ALA A N 1
ATOM 949 C CA . ALA A 1 121 ? 14.890 1.319 -21.097 1.00 94.88 121 ALA A CA 1
ATOM 950 C C . ALA A 1 121 ? 16.380 1.008 -21.340 1.00 94.88 121 ALA A C 1
ATOM 952 O O . ALA A 1 121 ? 16.904 1.286 -22.417 1.00 94.88 121 ALA A O 1
ATOM 953 N N . ALA A 1 122 ? 17.073 0.415 -20.362 1.00 95.06 122 ALA A N 1
ATOM 954 C CA . ALA A 1 122 ? 18.461 -0.008 -20.529 1.00 95.06 122 ALA A CA 1
ATOM 955 C C . ALA A 1 122 ? 18.603 -1.196 -21.499 1.00 95.06 122 ALA A C 1
ATOM 957 O O . ALA A 1 122 ? 19.551 -1.234 -22.283 1.00 95.06 122 ALA A O 1
ATOM 958 N N . GLU A 1 123 ? 17.676 -2.154 -21.462 1.00 95.56 123 GLU A N 1
ATOM 959 C CA . GLU A 1 123 ? 17.618 -3.277 -22.406 1.00 95.56 123 GLU A CA 1
ATOM 960 C C . GLU A 1 123 ? 17.292 -2.806 -23.827 1.00 95.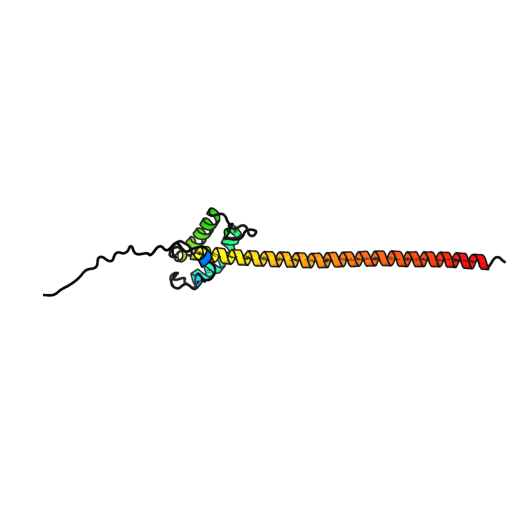56 123 GLU A C 1
ATOM 962 O O . GLU A 1 123 ? 17.994 -3.176 -24.766 1.00 95.56 123 GLU A O 1
ATOM 967 N N . ASP A 1 124 ? 16.304 -1.923 -23.976 1.00 95.62 124 ASP A N 1
ATOM 968 C CA . ASP A 1 124 ? 15.920 -1.324 -25.255 1.00 95.62 124 ASP A CA 1
ATOM 969 C C . ASP A 1 124 ? 17.091 -0.535 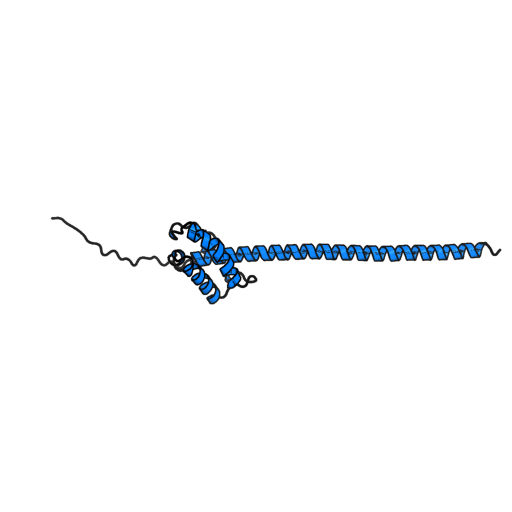-25.859 1.00 95.62 124 ASP A C 1
ATOM 971 O O . ASP A 1 124 ? 17.383 -0.669 -27.049 1.00 95.62 124 ASP A O 1
ATOM 975 N N . LYS A 1 125 ? 17.831 0.221 -25.032 1.00 95.44 125 LYS A N 1
ATOM 976 C CA . LYS A 1 125 ? 19.052 0.912 -25.464 1.00 95.44 125 LYS A CA 1
ATOM 977 C C . LYS A 1 125 ? 20.122 -0.071 -25.940 1.00 95.44 125 LYS A C 1
ATOM 979 O O . LYS A 1 125 ? 20.675 0.123 -27.014 1.00 95.44 125 LYS A O 1
ATOM 984 N N . ARG A 1 126 ? 20.383 -1.150 -25.192 1.00 93.88 126 ARG A N 1
ATOM 985 C CA . ARG A 1 126 ? 21.344 -2.189 -25.608 1.00 93.88 126 ARG A CA 1
ATOM 986 C C . ARG A 1 126 ? 20.960 -2.817 -26.942 1.00 93.88 126 ARG A C 1
ATOM 988 O O . ARG A 1 126 ? 21.823 -3.040 -27.784 1.00 93.88 126 ARG A O 1
ATOM 995 N N . LEU A 1 127 ? 19.675 -3.102 -27.139 1.00 94.19 127 LEU A N 1
ATOM 996 C CA . LEU A 1 127 ? 19.180 -3.664 -28.390 1.00 94.19 127 LEU A CA 1
ATOM 997 C C . LEU A 1 127 ? 19.337 -2.671 -29.551 1.00 94.19 127 LEU A C 1
ATOM 999 O O . LEU A 1 127 ? 19.695 -3.077 -30.655 1.00 94.19 127 LEU A O 1
ATOM 1003 N N . ALA A 1 128 ? 19.093 -1.381 -29.308 1.00 94.62 128 ALA A N 1
ATOM 1004 C CA . ALA A 1 128 ? 19.316 -0.325 -30.290 1.00 94.62 128 ALA A CA 1
ATOM 1005 C C . ALA A 1 128 ? 20.803 -0.178 -30.650 1.00 94.62 128 ALA A C 1
ATOM 1007 O O . ALA A 1 128 ? 21.126 -0.123 -31.833 1.00 94.62 128 ALA A O 1
ATOM 1008 N N . ASP A 1 129 ? 21.701 -0.205 -29.661 1.00 94.00 129 ASP A N 1
ATOM 1009 C CA . ASP A 1 129 ? 23.151 -0.130 -29.871 1.00 94.00 129 ASP A CA 1
ATOM 1010 C C . ASP A 1 129 ? 23.656 -1.326 -30.701 1.00 94.00 129 ASP A C 1
ATOM 1012 O O . ASP A 1 129 ? 24.436 -1.150 -31.635 1.00 94.00 129 ASP A O 1
ATOM 1016 N N . LEU A 1 130 ? 23.159 -2.541 -30.425 1.00 93.94 130 LEU A N 1
ATOM 1017 C CA . LEU A 1 130 ? 23.480 -3.736 -31.218 1.00 93.94 130 LEU A CA 1
ATOM 1018 C C . LEU A 1 130 ? 22.995 -3.621 -32.668 1.00 93.94 130 LEU A C 1
ATOM 1020 O O . LEU A 1 130 ? 23.719 -3.997 -33.587 1.00 93.94 130 LEU A O 1
ATOM 1024 N N . ARG A 1 131 ? 21.785 -3.093 -32.885 1.00 92.50 131 ARG A N 1
ATOM 1025 C CA . ARG A 1 131 ? 21.254 -2.860 -34.238 1.00 92.50 131 ARG A CA 1
ATOM 1026 C C . ARG A 1 131 ? 22.073 -1.816 -34.990 1.00 92.50 131 ARG A C 1
ATOM 1028 O O . ARG A 1 131 ? 22.397 -2.039 -36.149 1.00 92.50 131 ARG A O 1
ATOM 1035 N N . ALA A 1 132 ? 22.444 -0.723 -34.326 1.00 92.38 132 ALA A N 1
ATOM 1036 C CA . ALA A 1 132 ? 23.271 0.324 -34.916 1.00 92.38 132 ALA A CA 1
ATOM 1037 C C . ALA A 1 132 ? 24.675 -0.190 -35.280 1.00 92.38 132 ALA A C 1
ATOM 1039 O O . ALA A 1 132 ? 25.186 0.131 -36.349 1.00 92.38 132 ALA A O 1
ATOM 1040 N N . ALA A 1 133 ? 25.281 -1.026 -34.430 1.00 91.00 133 ALA A N 1
ATOM 1041 C CA . ALA A 1 133 ? 26.563 -1.662 -34.727 1.00 91.00 133 ALA A CA 1
ATOM 1042 C C . ALA A 1 133 ? 26.470 -2.618 -35.928 1.00 91.00 133 ALA A C 1
ATOM 1044 O O . ALA A 1 133 ? 27.331 -2.584 -36.801 1.00 91.00 133 ALA A O 1
ATOM 1045 N N . ALA A 1 134 ? 25.408 -3.424 -36.013 1.00 89.31 134 ALA A N 1
ATOM 1046 C CA . ALA A 1 134 ? 25.186 -4.306 -37.157 1.00 89.31 134 ALA A CA 1
ATOM 1047 C C . ALA A 1 134 ? 24.982 -3.525 -38.467 1.00 89.31 134 ALA A C 1
ATOM 1049 O O . ALA A 1 134 ? 25.537 -3.901 -39.494 1.00 89.31 134 ALA A O 1
ATOM 1050 N N . GLU A 1 135 ? 24.232 -2.418 -38.433 1.00 87.62 135 GLU A N 1
ATOM 1051 C CA . GLU A 1 135 ? 24.055 -1.548 -39.603 1.00 87.62 135 GLU A CA 1
ATOM 1052 C C . GLU A 1 135 ? 25.374 -0.892 -40.036 1.00 87.62 135 GLU A C 1
ATOM 1054 O O . GLU A 1 135 ? 25.626 -0.749 -41.230 1.00 87.62 135 GLU A O 1
ATOM 1059 N N . LYS A 1 136 ? 26.225 -0.507 -39.077 1.00 85.69 136 LYS A N 1
ATOM 1060 C CA . LYS A 1 136 ? 27.548 0.059 -39.357 1.00 85.69 136 LYS A CA 1
ATOM 1061 C C . LYS A 1 136 ? 28.471 -0.962 -40.025 1.00 85.69 136 LYS A C 1
ATOM 1063 O O . LYS A 1 136 ? 29.067 -0.629 -41.040 1.00 85.69 136 LYS A O 1
ATOM 1068 N N . ASN A 1 137 ? 28.519 -2.192 -39.510 1.00 81.00 137 ASN A N 1
ATOM 1069 C CA . ASN A 1 137 ? 29.330 -3.262 -40.099 1.00 81.00 137 ASN A CA 1
ATOM 1070 C C . ASN A 1 137 ? 28.896 -3.573 -41.541 1.00 81.00 137 ASN A C 1
ATOM 1072 O O . ASN A 1 137 ? 29.739 -3.666 -42.417 1.00 81.00 137 ASN A O 1
ATOM 1076 N N . LEU A 1 138 ? 27.586 -3.635 -41.817 1.00 76.19 138 LEU A N 1
ATOM 1077 C CA . LEU A 1 138 ? 27.076 -3.864 -43.177 1.00 76.19 138 LEU A CA 1
ATOM 1078 C C . LEU A 1 138 ? 27.459 -2.760 -44.177 1.00 76.19 138 LEU A C 1
ATOM 1080 O O . LEU A 1 138 ? 27.572 -3.035 -45.367 1.00 76.19 138 LEU A O 1
ATOM 1084 N N . LYS A 1 139 ? 27.607 -1.511 -43.719 1.00 71.06 139 LYS A N 1
ATOM 1085 C CA . LYS A 1 139 ? 28.059 -0.400 -44.572 1.00 71.06 139 LYS A CA 1
ATOM 1086 C C . LYS A 1 139 ? 29.561 -0.466 -44.826 1.00 71.06 139 LYS A C 1
ATOM 1088 O O . LYS A 1 139 ? 29.966 -0.278 -45.962 1.00 71.06 139 LYS A O 1
ATOM 1093 N N . GLU A 1 140 ? 30.354 -0.763 -43.798 1.00 68.12 140 GLU A N 1
ATOM 1094 C CA . GLU A 1 140 ? 31.810 -0.909 -43.929 1.00 68.12 140 GLU A CA 1
ATOM 1095 C C . GLU A 1 140 ? 32.172 -2.097 -44.842 1.00 68.12 140 GLU A C 1
ATOM 1097 O O . GLU A 1 140 ? 32.951 -1.918 -45.771 1.00 68.12 140 GLU A O 1
ATOM 1102 N N . ASP A 1 141 ? 31.518 -3.255 -44.683 1.00 64.81 141 ASP A N 1
ATOM 1103 C CA . ASP A 1 141 ? 31.726 -4.424 -45.555 1.00 64.81 141 ASP A CA 1
ATOM 1104 C C . ASP A 1 141 ? 31.346 -4.134 -47.026 1.00 64.81 141 ASP A C 1
ATOM 1106 O O . ASP A 1 141 ? 32.020 -4.583 -47.950 1.00 64.81 141 ASP A O 1
ATOM 1110 N N . GLY A 1 142 ? 30.278 -3.359 -47.260 1.00 62.41 142 GLY A N 1
ATOM 1111 C CA . GLY A 1 142 ? 29.844 -2.976 -48.608 1.00 62.41 142 GLY A CA 1
ATOM 1112 C C . GLY A 1 142 ? 30.746 -1.935 -49.282 1.00 62.41 142 GLY A C 1
ATOM 1113 O O . GLY A 1 142 ? 30.942 -1.992 -50.493 1.00 62.41 142 GLY A O 1
ATOM 1114 N N . GLU A 1 143 ? 31.309 -1.000 -48.513 1.00 61.91 143 GLU A N 1
ATOM 1115 C CA . GLU A 1 143 ? 32.282 -0.015 -49.008 1.00 61.91 143 GLU A CA 1
ATOM 1116 C C . GLU A 1 143 ? 33.631 -0.676 -49.349 1.00 61.91 143 GLU A C 1
ATOM 1118 O O . GLU A 1 143 ? 34.250 -0.320 -50.355 1.00 61.91 143 GLU A O 1
ATOM 1123 N N . ASP A 1 144 ? 34.061 -1.666 -48.560 1.00 60.88 144 ASP A N 1
ATOM 1124 C CA . ASP A 1 144 ? 35.281 -2.439 -48.818 1.00 60.88 144 ASP A CA 1
ATOM 1125 C C . ASP A 1 144 ? 35.144 -3.323 -50.076 1.00 60.88 144 ASP A C 1
ATOM 1127 O O . ASP A 1 144 ? 36.053 -3.340 -50.911 1.00 60.88 144 ASP A O 1
ATOM 1131 N N . GLU A 1 145 ? 33.993 -3.979 -50.284 1.00 61.91 145 GLU A N 1
ATOM 1132 C CA . GLU A 1 145 ? 33.702 -4.725 -51.523 1.00 61.91 145 GLU A CA 1
ATOM 1133 C C . GLU A 1 145 ? 33.663 -3.808 -52.763 1.00 61.91 145 GLU A C 1
ATOM 1135 O O . GLU A 1 145 ? 34.236 -4.139 -53.804 1.00 61.91 145 GLU A O 1
ATOM 1140 N N . GLU A 1 146 ? 33.042 -2.627 -52.663 1.00 62.94 146 GLU A N 1
ATOM 1141 C CA . GLU A 1 146 ? 32.941 -1.676 -53.779 1.00 62.94 146 GLU A CA 1
ATOM 1142 C C . GLU A 1 146 ? 34.314 -1.080 -54.159 1.00 62.94 146 GLU A C 1
ATOM 1144 O O . GLU A 1 146 ? 34.615 -0.874 -55.342 1.00 62.94 146 GLU A O 1
ATOM 1149 N N . MET A 1 147 ? 35.186 -0.853 -53.171 1.00 63.12 147 MET A N 1
ATOM 1150 C CA . MET A 1 147 ? 36.562 -0.391 -53.380 1.00 63.12 147 MET A CA 1
ATOM 1151 C C . MET A 1 147 ? 37.464 -1.471 -53.992 1.00 63.12 147 MET A C 1
ATOM 1153 O O . MET A 1 147 ? 38.275 -1.151 -54.872 1.00 63.12 147 MET A O 1
ATOM 1157 N N . ASP A 1 148 ? 37.312 -2.735 -53.586 1.00 63.50 148 ASP A N 1
ATOM 1158 C CA . ASP A 1 148 ? 38.039 -3.868 -54.171 1.00 63.50 148 ASP A CA 1
ATOM 1159 C C . ASP A 1 148 ? 37.619 -4.127 -55.628 1.00 63.50 148 ASP A C 1
ATOM 1161 O O . ASP A 1 148 ? 38.481 -4.308 -56.500 1.00 63.50 148 ASP A O 1
ATOM 1165 N N . ASP A 1 149 ? 36.324 -4.035 -55.941 1.00 70.25 149 ASP A N 1
ATOM 1166 C CA . ASP A 1 149 ? 35.816 -4.132 -57.313 1.00 70.25 149 ASP A CA 1
ATOM 1167 C C . ASP A 1 149 ? 36.335 -2.983 -58.195 1.00 70.25 149 ASP A C 1
ATOM 1169 O O . ASP A 1 149 ? 36.787 -3.197 -59.330 1.00 70.25 149 ASP A O 1
ATOM 1173 N N . LEU A 1 150 ? 36.354 -1.750 -57.677 1.00 71.81 150 LEU A N 1
ATOM 1174 C CA . LEU A 1 150 ? 36.897 -0.597 -58.398 1.00 71.81 150 LEU A CA 1
ATOM 1175 C C . LEU A 1 150 ? 38.412 -0.739 -58.643 1.00 71.81 150 LEU A C 1
ATOM 1177 O O . LEU A 1 150 ? 38.906 -0.448 -59.741 1.00 71.81 150 LEU A O 1
ATOM 1181 N N . ALA A 1 151 ? 39.159 -1.228 -57.649 1.00 70.44 151 ALA A N 1
ATOM 1182 C CA . ALA A 1 151 ? 40.591 -1.496 -57.758 1.00 70.44 151 ALA A CA 1
ATOM 1183 C C . ALA A 1 151 ? 40.898 -2.617 -58.768 1.00 70.44 151 ALA A C 1
ATOM 1185 O O . ALA A 1 151 ? 41.857 -2.508 -59.549 1.00 70.44 151 ALA A O 1
ATOM 1186 N N . PHE A 1 152 ? 40.065 -3.662 -58.809 1.00 70.19 152 PHE A N 1
ATOM 1187 C CA . PHE A 1 152 ? 40.137 -4.735 -59.799 1.00 70.19 152 PHE A CA 1
ATOM 1188 C C . PHE A 1 152 ? 39.946 -4.199 -61.227 1.00 70.19 152 PHE A C 1
ATOM 1190 O O . PHE A 1 152 ? 40.788 -4.441 -62.102 1.00 70.19 152 PHE A O 1
ATOM 1197 N N . TRP A 1 153 ? 38.912 -3.384 -61.460 1.00 68.44 153 TRP A N 1
ATOM 1198 C CA . TRP A 1 153 ? 38.654 -2.756 -62.763 1.00 68.44 153 TRP A CA 1
ATOM 1199 C C . TRP A 1 153 ? 39.795 -1.841 -63.231 1.00 68.44 153 TRP A C 1
ATOM 1201 O O . TRP A 1 153 ? 40.173 -1.860 -64.409 1.00 68.44 153 TRP A O 1
ATOM 1211 N N . LEU A 1 154 ? 40.384 -1.062 -62.321 1.00 69.69 154 LEU A N 1
ATOM 1212 C CA . LEU A 1 154 ? 41.493 -0.154 -62.629 1.00 69.69 154 LEU A CA 1
ATOM 1213 C C . LEU A 1 154 ? 42.787 -0.899 -62.990 1.00 69.69 154 LEU A C 1
ATOM 1215 O O . LEU A 1 154 ? 43.490 -0.487 -63.920 1.00 69.69 154 LEU A O 1
ATOM 1219 N N . ARG A 1 155 ? 43.095 -2.020 -62.319 1.00 65.06 155 ARG A N 1
ATOM 1220 C CA . ARG A 1 155 ? 44.229 -2.888 -62.692 1.00 65.06 155 ARG A CA 1
ATOM 1221 C C . ARG A 1 155 ? 44.033 -3.523 -64.063 1.00 65.06 155 ARG A C 1
ATOM 1223 O O . ARG A 1 155 ? 44.978 -3.576 -64.849 1.00 65.06 155 ARG A O 1
ATOM 1230 N N . HIS A 1 156 ? 42.814 -3.952 -64.381 1.00 62.44 156 HIS A N 1
ATOM 1231 C CA . HIS A 1 156 ? 42.540 -4.664 -65.627 1.00 62.44 156 HIS A CA 1
ATOM 1232 C C . HIS A 1 156 ? 42.592 -3.769 -66.879 1.00 62.44 156 HIS A C 1
ATOM 1234 O O . HIS A 1 156 ? 42.816 -4.277 -67.983 1.00 62.44 156 HIS A O 1
ATOM 1240 N N . LYS A 1 157 ? 42.426 -2.446 -66.724 1.00 60.41 157 LYS A N 1
ATOM 1241 C CA . LYS A 1 157 ? 42.580 -1.467 -67.815 1.00 60.41 157 LYS A CA 1
ATOM 1242 C C . LYS A 1 157 ? 44.023 -1.032 -68.084 1.00 60.41 157 LYS A C 1
ATOM 1244 O O . LYS A 1 157 ? 44.306 -0.648 -69.208 1.00 60.41 157 LYS A O 1
ATOM 1249 N N . ARG A 1 158 ? 44.935 -1.115 -67.108 1.00 58.19 158 ARG A N 1
ATOM 1250 C CA . ARG A 1 158 ? 46.354 -0.725 -67.282 1.00 58.19 158 ARG A CA 1
ATOM 1251 C C . ARG A 1 158 ? 47.248 -1.797 -67.917 1.00 58.19 158 ARG A C 1
ATOM 1253 O O . ARG A 1 158 ? 48.391 -1.501 -68.232 1.00 58.19 158 ARG A O 1
ATOM 1260 N N . GLY A 1 159 ? 46.761 -3.027 -68.078 1.00 55.56 159 GLY A N 1
ATOM 1261 C CA . GLY A 1 159 ? 47.505 -4.129 -68.710 1.00 55.56 159 GLY A CA 1
ATOM 1262 C C . GLY A 1 159 ? 47.143 -4.381 -70.176 1.00 55.56 159 GLY A C 1
ATOM 1263 O O . GLY A 1 159 ? 47.432 -5.458 -70.686 1.00 55.56 159 GLY A O 1
ATOM 1264 N N . ARG A 1 160 ? 46.430 -3.450 -70.821 1.00 53.72 160 ARG A N 1
ATOM 1265 C CA . ARG A 1 160 ? 45.906 -3.595 -72.183 1.00 53.72 160 ARG A CA 1
ATOM 1266 C C . ARG A 1 160 ? 46.365 -2.420 -73.060 1.00 53.72 160 ARG A C 1
ATOM 1268 O O . ARG A 1 160 ? 45.525 -1.788 -73.682 1.00 53.72 160 ARG A O 1
ATOM 1275 N N . ASP A 1 161 ? 47.669 -2.151 -73.054 1.00 50.28 161 ASP A N 1
ATOM 1276 C CA . ASP A 1 161 ? 48.385 -1.295 -74.013 1.00 50.28 161 ASP A CA 1
ATOM 1277 C C . ASP A 1 161 ? 49.586 -2.073 -74.570 1.00 50.28 161 ASP A C 1
ATOM 1279 O O . ASP A 1 161 ? 50.275 -2.738 -73.757 1.00 50.28 161 ASP A O 1
#

Sequence (161 aa):
MVDANANDVNANNVNIVPRTHAQLTDEKPCECPLLRLTPADVAVLQKAVPDQVKLHFNSERPFSRQQASVKAKATLALEHLVPALAHAEHHWAALCLLSNSNHNIQANDDRRRRRQELRKAAEDKRLADLRAAAEKNLKEDGEDEEMDDLAFWLRHKRGRD

Organism: Porphyra umbilicalis (NCBI:txid2786)

Foldseek 3Di:
DDDDDDDPDPPPPPPLDPDDPVVLAPDQLCPDVQLVDDPVLVVQLVPLLLVLLVVQHDLVDALVPTDPVSLVVSLVVSCVSPVSCCSPSHSSNVSSSNRVSSVVSSVVVVVVVVVVVVVVVVVVVVVVVVVVVVVVVVVVVVVVVVVVVVVVVVVVVVVPD